Protein AF-A0A0V8JI45-F1 (afdb_monomer_lite)

Organism: NCBI:txid1414648

Foldseek 3Di:
DDPVLVVVLVVVVVVQCPPPQKDWDDADPVRQKTWIWGQDVNDTEIEIEGEDEDPDDVVVVVVVVVVVVVQVVSCVVVVHPDHDYHYHYDYDD

Sequence (93 aa):
MSAMQDYYYWSLVHAVQHNKECSIIHTNRDGTEVWFDCKVHGEKTTFRVARKSFSWENDLQKDQVLAFERAEGLRKQRFQRRIIFHNISLVLH

Secondary structure (DSSP, 8-state):
--HHHHHHHHHHHHHHHHSTTEEEEEE-TTSSEEEEEEEETTEEEEEEEEEEE--SHHHHHHHHHHHHHHHHHHHHHTT-S---EEEEEEEE-

pLDDT: mean 85.43, std 7.81, range [55.97, 94.62]

Structure (mmCIF, N/CA/C/O backbone):
data_AF-A0A0V8JI45-F1
#
_entry.id   AF-A0A0V8JI45-F1
#
loop_
_atom_site.group_PDB
_atom_site.id
_atom_site.type_symbol
_atom_site.label_atom_id
_atom_site.label_alt_id
_atom_site.label_comp_id
_atom_site.label_asym_id
_atom_site.label_entity_id
_atom_site.label_seq_id
_atom_site.pdbx_PDB_ins_code
_atom_site.Cartn_x
_atom_site.Cartn_y
_atom_site.Cartn_z
_atom_site.occupancy
_atom_site.B_iso_or_equiv
_atom_site.auth_seq_id
_atom_site.auth_comp_id
_atom_site.auth_asym_id
_atom_site.auth_atom_id
_atom_site.pdbx_PDB_model_num
ATOM 1 N N . MET A 1 1 ? 7.088 -4.820 -20.030 1.00 55.97 1 MET A N 1
ATOM 2 C CA . MET A 1 1 ? 6.708 -5.324 -18.690 1.00 55.97 1 MET A CA 1
ATOM 3 C C . MET A 1 1 ? 6.342 -6.790 -18.826 1.00 55.97 1 MET A C 1
ATOM 5 O O . MET A 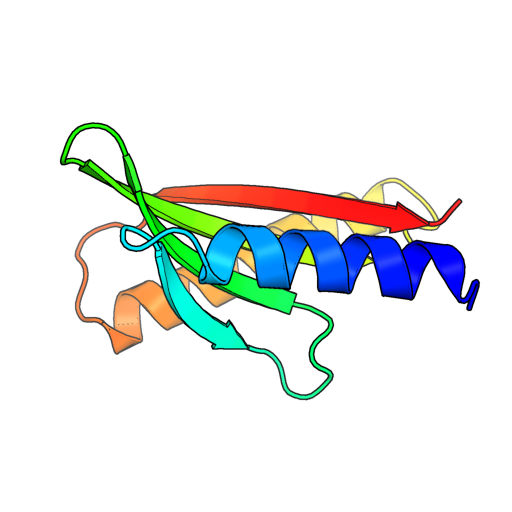1 1 ? 5.728 -7.137 -19.829 1.00 55.97 1 MET A O 1
ATOM 9 N N . SER A 1 2 ? 6.756 -7.647 -17.890 1.00 72.12 2 SER A N 1
ATOM 10 C CA . SER A 1 2 ? 6.383 -9.065 -17.922 1.00 72.12 2 SER A CA 1
ATOM 11 C C . SER A 1 2 ? 4.954 -9.224 -17.404 1.00 72.12 2 SER A C 1
ATOM 13 O O . SER A 1 2 ? 4.663 -8.845 -16.270 1.00 72.12 2 SER A O 1
ATOM 15 N N . ALA A 1 3 ? 4.065 -9.806 -18.214 1.00 77.19 3 ALA A N 1
ATOM 16 C CA . ALA A 1 3 ? 2.670 -10.069 -17.844 1.00 77.19 3 ALA A CA 1
ATOM 17 C C . ALA A 1 3 ? 2.534 -10.852 -16.521 1.00 77.19 3 ALA A C 1
ATOM 19 O O . ALA A 1 3 ? 1.549 -10.709 -15.802 1.00 77.19 3 ALA A O 1
ATOM 20 N N . MET A 1 4 ? 3.549 -11.644 -16.168 1.00 82.06 4 MET A N 1
ATOM 21 C CA . MET A 1 4 ? 3.566 -12.457 -14.957 1.00 82.06 4 MET A CA 1
ATOM 22 C C . MET A 1 4 ? 3.735 -11.628 -13.674 1.00 82.06 4 MET A C 1
ATOM 24 O O . MET A 1 4 ? 3.119 -11.933 -12.659 1.00 82.06 4 MET A O 1
ATOM 28 N N . GLN A 1 5 ? 4.526 -10.556 -13.695 1.00 75.88 5 GLN A N 1
ATOM 29 C CA . GLN A 1 5 ? 4.715 -9.703 -12.511 1.00 75.88 5 GLN A CA 1
ATOM 30 C C . GLN A 1 5 ? 3.497 -8.824 -12.254 1.00 75.88 5 GLN A C 1
ATOM 32 O O . GLN A 1 5 ? 3.107 -8.617 -11.106 1.00 75.88 5 GLN A O 1
ATOM 37 N N . ASP A 1 6 ? 2.866 -8.366 -13.329 1.00 82.94 6 ASP A N 1
ATOM 38 C CA . ASP A 1 6 ? 1.584 -7.675 -13.275 1.00 82.94 6 ASP A CA 1
ATOM 39 C C . ASP A 1 6 ? 0.522 -8.591 -12.672 1.00 82.94 6 ASP A C 1
ATOM 41 O O . ASP A 1 6 ? -0.194 -8.189 -11.756 1.00 82.94 6 ASP A O 1
ATOM 45 N N . TYR A 1 7 ? 0.496 -9.851 -13.106 1.00 86.44 7 TYR A N 1
ATOM 46 C CA . TYR A 1 7 ? -0.363 -10.868 -12.523 1.00 86.44 7 TYR A CA 1
ATOM 47 C C . TYR A 1 7 ? -0.087 -11.083 -11.028 1.00 86.44 7 TYR A C 1
ATOM 49 O O . TYR A 1 7 ? -1.034 -11.084 -10.245 1.00 86.44 7 TYR A O 1
ATOM 57 N N . TYR A 1 8 ? 1.173 -11.213 -10.596 1.00 86.62 8 TYR A N 1
ATOM 58 C CA . TYR A 1 8 ? 1.498 -11.382 -9.173 1.00 86.62 8 TYR A CA 1
ATOM 59 C C . TYR A 1 8 ? 1.112 -10.167 -8.330 1.00 86.62 8 TYR A C 1
ATOM 61 O O . TYR A 1 8 ? 0.548 -10.334 -7.249 1.00 86.62 8 TYR A O 1
ATOM 69 N N . TYR A 1 9 ? 1.370 -8.955 -8.828 1.00 89.25 9 TYR A N 1
ATOM 70 C CA . TYR A 1 9 ? 0.975 -7.723 -8.152 1.00 89.25 9 TYR A CA 1
ATOM 71 C C . TYR A 1 9 ? -0.539 -7.669 -7.947 1.00 89.25 9 TYR A C 1
ATOM 73 O O . TYR A 1 9 ? -1.007 -7.507 -6.819 1.00 89.25 9 TYR A O 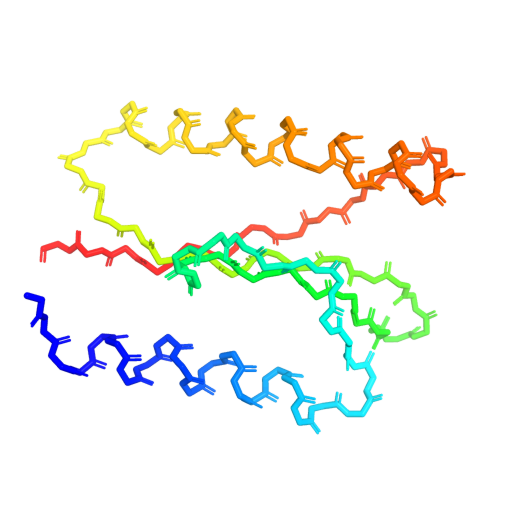1
ATOM 81 N N . TRP A 1 10 ? -1.309 -7.870 -9.019 1.00 89.38 10 TRP A N 1
ATOM 82 C CA . TRP A 1 10 ? -2.765 -7.837 -8.936 1.00 89.38 10 TRP A CA 1
ATOM 83 C C . TRP A 1 10 ? -3.329 -8.996 -8.124 1.00 89.38 10 TRP A C 1
ATOM 85 O O . TRP A 1 10 ? -4.281 -8.793 -7.379 1.00 89.38 10 TRP A O 1
ATOM 95 N N . SER A 1 11 ? -2.714 -10.177 -8.182 1.00 89.75 11 SER A N 1
ATOM 96 C CA . SER A 1 11 ? -3.100 -11.320 -7.349 1.00 89.75 11 SER A CA 1
ATOM 97 C C . SER A 1 11 ? -2.893 -11.028 -5.864 1.00 89.75 11 SER A C 1
ATOM 99 O O . SER A 1 11 ? -3.766 -11.342 -5.059 1.00 89.75 11 SER A O 1
ATOM 101 N N . LEU A 1 12 ? -1.781 -10.381 -5.491 1.00 88.56 12 LEU A N 1
ATOM 102 C CA . LEU A 1 12 ? -1.523 -9.964 -4.112 1.00 88.56 12 LEU A CA 1
ATOM 103 C C . LEU A 1 12 ? -2.533 -8.906 -3.656 1.00 88.56 12 LEU A C 1
ATOM 105 O O . LEU A 1 12 ? -3.151 -9.067 -2.608 1.00 88.56 12 LEU A O 1
ATOM 109 N N . VAL A 1 13 ? -2.741 -7.855 -4.454 1.00 90.25 13 VAL A N 1
ATOM 110 C CA . VAL A 1 13 ? -3.732 -6.801 -4.171 1.00 90.25 13 VAL A CA 1
ATOM 111 C C . VAL A 1 13 ? -5.127 -7.403 -3.992 1.00 90.25 13 VAL A C 1
ATOM 113 O O . VAL A 1 13 ? -5.807 -7.104 -3.012 1.00 90.25 13 VAL A O 1
ATOM 116 N N . HIS A 1 14 ? -5.527 -8.302 -4.892 1.00 90.06 14 HIS A N 1
ATOM 117 C CA . HIS A 1 14 ? -6.816 -8.982 -4.855 1.00 90.06 14 HIS A CA 1
ATOM 118 C C . HIS A 1 14 ? -6.960 -9.892 -3.630 1.00 90.06 14 HIS A C 1
ATOM 120 O O . HIS A 1 14 ? -8.010 -9.886 -2.986 1.00 90.06 14 HIS A O 1
ATOM 126 N N . ALA A 1 15 ? -5.917 -10.651 -3.283 1.00 88.81 15 ALA A N 1
ATOM 127 C CA . ALA A 1 15 ? -5.907 -11.516 -2.107 1.00 88.81 15 ALA A CA 1
ATOM 128 C C . ALA A 1 15 ? -6.019 -10.710 -0.804 1.00 88.81 15 ALA A C 1
ATOM 130 O O . ALA A 1 15 ? -6.801 -11.071 0.073 1.00 88.81 15 ALA A O 1
ATOM 131 N N . VAL A 1 16 ? -5.296 -9.589 -0.699 1.00 86.94 16 VAL A N 1
ATOM 132 C CA . VAL A 1 16 ? -5.379 -8.687 0.460 1.00 86.94 16 VAL A CA 1
ATOM 133 C C . VAL A 1 16 ? -6.762 -8.044 0.542 1.00 86.94 16 VAL A C 1
ATOM 135 O O . VAL A 1 16 ? -7.349 -8.014 1.616 1.00 86.94 16 VAL A O 1
ATOM 138 N N . GLN A 1 17 ? -7.331 -7.592 -0.578 1.00 86.25 17 GLN A N 1
ATOM 139 C CA . GLN A 1 17 ? -8.672 -7.002 -0.607 1.00 86.25 17 GLN A CA 1
ATOM 140 C C . GLN A 1 17 ? -9.782 -7.996 -0.225 1.00 86.25 17 GLN A C 1
ATOM 142 O O . GLN A 1 17 ? -10.776 -7.598 0.376 1.00 86.25 17 GLN A O 1
ATOM 147 N N . HIS A 1 18 ? -9.637 -9.279 -0.569 1.00 85.19 18 HIS A N 1
ATOM 148 C CA . HIS A 1 18 ? -10.617 -10.314 -0.215 1.00 85.19 18 HIS A CA 1
ATOM 149 C C . HIS A 1 18 ? -10.562 -10.731 1.255 1.00 85.19 18 HIS A C 1
ATOM 151 O O . HIS A 1 18 ? -11.481 -11.395 1.745 1.00 85.19 18 HIS A O 1
ATOM 157 N N . ASN A 1 19 ? -9.522 -10.327 1.984 1.00 84.38 19 ASN A N 1
ATOM 158 C CA . ASN A 1 19 ? -9.526 -10.452 3.425 1.00 84.38 19 ASN A CA 1
ATOM 159 C C . ASN A 1 19 ? -10.524 -9.437 4.009 1.00 84.38 19 ASN A C 1
ATOM 161 O O . ASN A 1 19 ? -10.331 -8.231 3.891 1.00 84.38 19 ASN A O 1
ATOM 165 N N . LYS A 1 20 ? -11.587 -9.930 4.663 1.00 76.94 20 LYS A N 1
ATOM 166 C CA . LYS A 1 20 ? -12.664 -9.107 5.254 1.00 76.94 20 LYS A CA 1
ATOM 167 C C . LYS A 1 20 ? -12.164 -8.085 6.276 1.00 76.94 20 LYS A C 1
ATOM 169 O O . LYS A 1 20 ? -12.881 -7.143 6.602 1.00 76.94 20 LYS A O 1
ATOM 174 N N . GLU A 1 21 ? -10.962 -8.285 6.800 1.00 87.81 21 GLU A N 1
ATOM 175 C CA . GLU A 1 21 ? -10.340 -7.389 7.764 1.00 87.81 21 GLU A CA 1
ATOM 176 C C . GLU A 1 21 ? -9.520 -6.277 7.107 1.00 87.81 21 GLU A C 1
ATOM 178 O O . GLU A 1 21 ? -9.065 -5.384 7.817 1.00 87.81 21 GLU A O 1
ATOM 183 N N . CYS A 1 22 ? -9.365 -6.297 5.780 1.00 90.25 22 CYS A N 1
ATOM 184 C CA . CYS A 1 22 ? -8.596 -5.338 5.004 1.00 90.25 22 CYS A CA 1
ATOM 185 C C . CYS A 1 22 ? -9.486 -4.443 4.132 1.00 90.25 22 CYS A C 1
ATOM 187 O O . CYS A 1 22 ? -10.464 -4.872 3.528 1.00 90.25 22 CYS A O 1
ATOM 189 N N . SER A 1 23 ? -9.112 -3.171 4.026 1.00 90.56 23 SER A N 1
ATOM 190 C CA . SER A 1 23 ? -9.785 -2.179 3.185 1.00 90.56 23 SER A CA 1
ATOM 191 C C . SER A 1 23 ? -8.768 -1.295 2.482 1.00 90.56 23 SER A C 1
ATOM 193 O O . SER A 1 23 ? -7.771 -0.896 3.082 1.00 90.56 23 SER A O 1
ATOM 195 N N . ILE A 1 24 ? -9.016 -0.978 1.212 1.00 91.81 24 ILE A N 1
ATOM 196 C CA . ILE A 1 24 ? -8.173 -0.058 0.447 1.00 91.81 24 ILE A CA 1
ATOM 197 C C . ILE A 1 24 ? -8.441 1.369 0.930 1.00 91.81 24 ILE A C 1
ATOM 199 O O . ILE A 1 24 ? -9.587 1.811 0.965 1.00 91.81 24 ILE A O 1
ATOM 203 N N . ILE A 1 25 ? -7.379 2.094 1.279 1.00 92.00 25 ILE A N 1
ATOM 204 C CA . ILE A 1 25 ? -7.460 3.485 1.750 1.00 92.00 25 ILE A CA 1
ATOM 205 C C . ILE A 1 25 ? -6.894 4.489 0.750 1.00 92.00 25 ILE A C 1
ATOM 207 O O . ILE A 1 25 ? -7.217 5.672 0.821 1.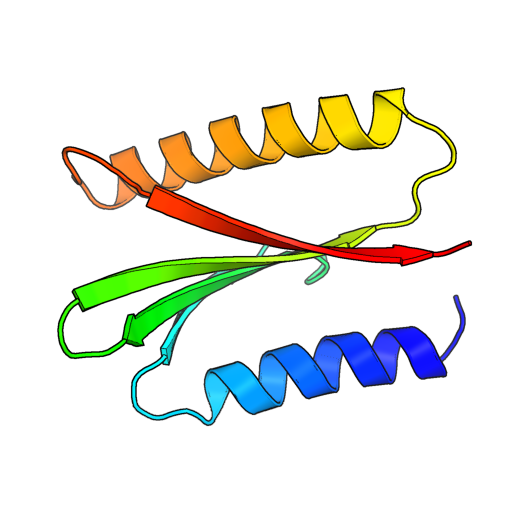00 92.00 25 ILE A O 1
ATOM 211 N N . HIS A 1 26 ? -6.036 4.035 -0.163 1.00 92.31 26 HIS A N 1
ATOM 212 C CA . HIS A 1 26 ? -5.457 4.881 -1.195 1.00 92.31 26 HIS A CA 1
ATOM 213 C C . HIS A 1 26 ? -4.945 4.046 -2.361 1.00 92.31 26 HIS A C 1
ATOM 215 O O . HIS A 1 26 ? -4.364 2.981 -2.163 1.00 92.31 26 HIS A O 1
ATOM 221 N N . THR A 1 27 ? -5.095 4.578 -3.567 1.00 91.56 27 THR A N 1
ATOM 222 C CA . THR A 1 27 ? -4.416 4.097 -4.766 1.00 91.56 27 THR A CA 1
ATOM 223 C C . THR A 1 27 ? -3.814 5.296 -5.481 1.00 91.56 27 THR A C 1
ATOM 225 O O . THR A 1 27 ? -4.439 6.359 -5.552 1.00 91.56 27 THR A O 1
ATOM 228 N N . ASN A 1 28 ? -2.613 5.152 -6.032 1.00 88.56 28 ASN A N 1
ATOM 229 C CA . ASN A 1 28 ? -2.095 6.180 -6.929 1.00 88.56 28 ASN A CA 1
ATOM 230 C C . ASN A 1 28 ? -2.805 6.120 -8.296 1.00 88.56 28 ASN A C 1
ATOM 232 O O . ASN A 1 28 ? -3.498 5.154 -8.612 1.00 88.56 28 ASN A O 1
ATOM 236 N N . ARG A 1 29 ? -2.632 7.166 -9.114 1.00 84.56 29 ARG A N 1
ATOM 237 C CA . ARG A 1 29 ? -3.315 7.295 -10.417 1.00 84.56 29 ARG A CA 1
ATOM 238 C C . ARG A 1 29 ? -3.050 6.120 -11.357 1.00 84.56 29 ARG A C 1
ATOM 240 O O . ARG A 1 29 ? -3.960 5.685 -12.048 1.00 84.56 29 ARG A O 1
ATOM 247 N N . ASP A 1 30 ? -1.831 5.595 -11.326 1.00 84.75 30 ASP A N 1
ATOM 248 C CA . ASP A 1 30 ? -1.393 4.545 -12.248 1.00 84.75 30 ASP A CA 1
ATOM 249 C C . ASP A 1 30 ? -1.634 3.131 -11.692 1.00 84.75 30 ASP A C 1
ATOM 251 O O . ASP A 1 30 ? -1.221 2.148 -12.304 1.00 84.75 30 ASP A O 1
ATOM 255 N N . GLY A 1 31 ? -2.236 3.013 -10.501 1.00 82.81 31 GLY A N 1
ATOM 256 C CA . GLY A 1 31 ? -2.495 1.733 -9.837 1.00 82.81 31 GLY A CA 1
ATOM 257 C C . GLY A 1 31 ? -1.237 0.920 -9.514 1.00 82.81 31 GLY A C 1
ATOM 258 O O . GLY A 1 31 ? -1.327 -0.276 -9.276 1.00 82.81 31 GLY A O 1
ATOM 259 N N . THR A 1 32 ? -0.055 1.540 -9.530 1.00 87.12 32 THR A N 1
ATOM 260 C CA . THR A 1 32 ? 1.226 0.901 -9.180 1.00 87.12 32 THR A CA 1
ATOM 261 C C . THR A 1 32 ? 1.487 0.889 -7.679 1.00 87.12 32 THR A C 1
ATOM 263 O O . THR A 1 32 ? 2.455 0.286 -7.219 1.00 87.12 32 THR A O 1
ATOM 266 N N . GLU A 1 33 ? 0.638 1.561 -6.909 1.00 90.88 33 GLU A N 1
ATOM 267 C CA . GLU A 1 33 ? 0.713 1.633 -5.466 1.00 90.88 33 GLU A CA 1
ATOM 268 C C . GLU A 1 33 ? -0.686 1.596 -4.860 1.00 90.88 33 GLU A C 1
ATOM 270 O O . GLU A 1 33 ? -1.539 2.426 -5.185 1.00 90.88 33 GLU A O 1
ATOM 275 N N . VAL A 1 34 ? -0.887 0.658 -3.939 1.00 93.19 34 VAL A N 1
ATOM 276 C CA . VAL A 1 34 ? -2.129 0.498 -3.185 1.00 93.19 34 VAL A CA 1
ATOM 277 C C . VAL A 1 34 ? -1.800 0.482 -1.700 1.00 93.19 34 VAL A C 1
ATOM 279 O O . VAL A 1 34 ? -0.852 -0.172 -1.265 1.00 93.19 34 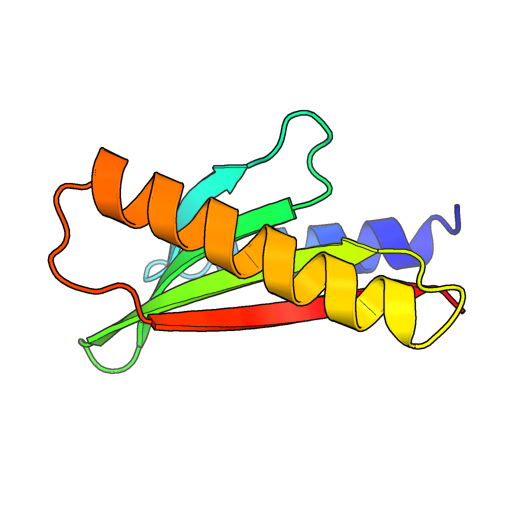VAL A O 1
ATOM 282 N N . TRP A 1 35 ? -2.593 1.208 -0.924 1.00 94.62 35 TRP A N 1
ATOM 283 C CA . TRP A 1 35 ? -2.533 1.213 0.527 1.00 94.62 35 TRP A CA 1
ATOM 284 C C . TRP A 1 35 ? -3.767 0.544 1.097 1.00 94.62 35 TRP A C 1
ATOM 286 O O . TRP A 1 35 ? -4.891 0.826 0.673 1.00 94.62 35 TRP A O 1
ATOM 296 N N . PHE A 1 36 ? -3.547 -0.271 2.115 1.00 93.81 36 PHE A N 1
ATOM 297 C CA . PHE A 1 36 ? -4.580 -0.989 2.833 1.00 93.81 36 PHE A CA 1
ATOM 298 C C . PHE A 1 36 ? -4.512 -0.650 4.311 1.00 93.81 36 PHE A C 1
ATOM 300 O O . PHE A 1 36 ? -3.426 -0.499 4.862 1.00 93.81 36 PHE A O 1
ATOM 307 N N . ASP A 1 37 ? -5.663 -0.613 4.962 1.00 92.00 37 ASP A N 1
ATOM 308 C CA . ASP A 1 37 ? -5.744 -0.855 6.392 1.00 92.00 37 ASP A CA 1
ATOM 309 C C . ASP A 1 37 ? -6.315 -2.236 6.619 1.00 92.00 37 ASP A C 1
ATOM 311 O O . ASP A 1 37 ? -7.431 -2.514 6.181 1.00 92.00 37 ASP A O 1
ATOM 315 N N . CYS A 1 38 ? -5.572 -3.052 7.351 1.00 89.56 38 CYS A N 1
ATOM 316 C CA . CYS A 1 38 ? -6.031 -4.333 7.840 1.00 89.56 38 CYS A CA 1
ATOM 317 C C . CYS A 1 38 ? -6.202 -4.284 9.355 1.00 89.56 38 CYS A C 1
ATOM 319 O O . CYS A 1 38 ? -5.448 -3.602 10.050 1.00 89.56 38 CYS A O 1
ATOM 321 N N . LYS A 1 39 ? -7.176 -5.020 9.883 1.00 87.94 39 LYS A N 1
ATOM 322 C CA . LYS A 1 39 ? -7.173 -5.406 11.292 1.00 87.94 39 LYS A CA 1
ATOM 323 C C . LYS A 1 39 ? -6.379 -6.698 11.413 1.00 87.94 39 LYS A C 1
ATOM 325 O O . LYS A 1 39 ? -6.756 -7.696 10.822 1.00 87.94 39 LYS A O 1
ATOM 330 N N . VAL A 1 40 ? -5.273 -6.671 12.142 1.00 81.88 40 VAL A N 1
ATOM 331 C CA . VAL A 1 40 ? -4.452 -7.849 12.432 1.00 81.88 40 VAL A CA 1
ATOM 332 C C . VAL A 1 40 ? -4.441 -8.002 13.946 1.00 81.88 40 VAL A C 1
ATOM 334 O O . VAL A 1 40 ? -4.015 -7.096 14.654 1.00 81.88 40 VAL A O 1
ATOM 337 N N . HIS A 1 41 ? -4.993 -9.104 14.460 1.00 81.19 41 HIS A N 1
ATOM 338 C CA . HIS A 1 41 ? -5.171 -9.326 15.906 1.00 81.19 41 HIS A CA 1
ATOM 339 C C . HIS A 1 41 ? -5.915 -8.187 16.636 1.00 81.19 41 HIS A C 1
ATOM 341 O O . HIS A 1 41 ? -5.641 -7.887 17.793 1.00 81.19 41 HIS A O 1
ATOM 347 N N . GLY A 1 42 ? -6.870 -7.540 15.959 1.00 76.50 42 GLY A N 1
ATOM 348 C CA . GLY A 1 42 ? -7.640 -6.416 16.509 1.00 76.50 42 GLY A CA 1
ATOM 349 C C . GLY A 1 42 ? -6.933 -5.058 16.435 1.00 76.50 42 GLY A C 1
ATOM 350 O O . GLY A 1 42 ? -7.584 -4.031 16.633 1.00 76.50 42 GLY A O 1
ATOM 351 N N . GLU A 1 43 ? -5.651 -5.023 16.072 1.00 80.56 43 GLU A N 1
ATOM 352 C CA . GLU A 1 43 ? -4.910 -3.789 15.836 1.00 80.56 43 GLU A CA 1
ATOM 353 C C . GLU A 1 43 ? -5.012 -3.354 14.378 1.00 80.56 43 GLU A C 1
ATOM 355 O O . GLU A 1 43 ? -5.016 -4.163 13.452 1.00 80.56 43 GLU A O 1
ATOM 360 N N . LYS A 1 44 ? -5.115 -2.043 14.162 1.00 84.31 44 LYS A N 1
ATOM 361 C CA . LYS A 1 44 ? -5.160 -1.471 12.821 1.00 84.31 44 LYS A CA 1
ATOM 362 C C . LYS A 1 44 ? -3.741 -1.322 12.281 1.00 84.31 44 LYS A C 1
ATOM 364 O O . LYS A 1 44 ? -2.976 -0.495 12.776 1.00 84.31 44 LYS A O 1
ATOM 369 N N . THR A 1 45 ? -3.444 -2.046 11.215 1.00 88.00 45 THR A N 1
ATOM 370 C CA . THR A 1 45 ? -2.144 -2.057 10.553 1.00 88.00 45 THR A CA 1
ATOM 371 C C . THR A 1 45 ? -2.281 -1.549 9.127 1.00 88.00 45 THR A C 1
ATOM 373 O O . THR A 1 45 ? -3.094 -2.054 8.352 1.00 88.00 45 THR A O 1
ATOM 376 N N . THR A 1 46 ? -1.472 -0.556 8.765 1.00 91.75 46 THR A N 1
ATOM 377 C CA . THR A 1 46 ? -1.445 -0.033 7.401 1.00 91.75 46 THR A CA 1
ATOM 378 C C . THR A 1 46 ? -0.386 -0.769 6.575 1.00 91.75 46 THR A C 1
ATOM 380 O O . THR A 1 46 ? 0.752 -0.942 7.010 1.00 91.75 46 THR A O 1
ATOM 383 N N . PHE A 1 47 ? -0.734 -1.180 5.362 1.00 91.75 47 PHE A N 1
ATOM 384 C CA . PHE A 1 47 ? 0.179 -1.806 4.408 1.00 91.75 47 PHE A CA 1
ATOM 385 C C . PHE A 1 47 ? 0.242 -0.975 3.135 1.00 91.75 47 PHE A C 1
ATOM 387 O O . PHE A 1 47 ? -0.790 -0.542 2.630 1.00 91.75 47 PHE A O 1
ATOM 394 N N . ARG A 1 48 ? 1.442 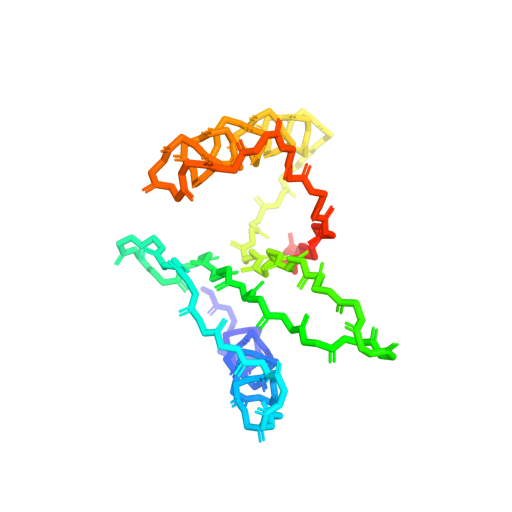-0.790 2.591 1.00 93.12 48 ARG A N 1
ATOM 395 C CA . ARG A 1 48 ? 1.664 -0.265 1.242 1.00 93.12 48 ARG A CA 1
ATOM 396 C C . ARG A 1 48 ? 2.162 -1.406 0.369 1.00 93.12 48 ARG A C 1
ATOM 398 O O . ARG A 1 48 ? 3.150 -2.044 0.717 1.00 93.12 48 ARG A O 1
ATOM 405 N N . VAL A 1 49 ? 1.510 -1.627 -0.765 1.00 91.38 49 VAL A N 1
ATOM 406 C CA . VAL A 1 49 ? 1.953 -2.561 -1.803 1.00 91.38 49 VAL A CA 1
ATOM 407 C C . VAL A 1 49 ? 2.296 -1.751 -3.044 1.00 91.38 49 VAL A C 1
ATOM 409 O O . VAL A 1 49 ? 1.412 -1.190 -3.698 1.00 91.38 49 VAL A O 1
ATOM 412 N N . ALA A 1 50 ? 3.586 -1.668 -3.356 1.00 89.38 50 ALA A N 1
ATOM 413 C CA . ALA A 1 50 ? 4.103 -0.907 -4.485 1.00 89.38 50 ALA A CA 1
ATOM 414 C C . ALA A 1 50 ? 4.803 -1.828 -5.491 1.00 89.38 50 ALA A C 1
ATOM 416 O O . ALA A 1 50 ? 5.618 -2.673 -5.122 1.00 89.38 50 ALA A O 1
ATOM 417 N N . ARG A 1 51 ? 4.515 -1.641 -6.780 1.00 86.44 51 ARG A N 1
ATOM 418 C CA . ARG A 1 51 ? 5.251 -2.267 -7.885 1.00 86.44 51 ARG A CA 1
ATOM 419 C C . ARG A 1 51 ? 6.274 -1.276 -8.424 1.00 86.44 51 ARG A C 1
ATOM 421 O O . ARG A 1 51 ? 5.896 -0.189 -8.867 1.00 86.44 51 ARG A O 1
ATOM 428 N N . LYS A 1 52 ? 7.557 -1.643 -8.399 1.00 80.94 52 LYS A N 1
ATOM 429 C CA . LYS A 1 52 ? 8.665 -0.762 -8.798 1.00 80.94 52 LYS A CA 1
ATOM 430 C C . LYS A 1 52 ? 9.743 -1.537 -9.556 1.00 80.94 52 LYS A C 1
ATOM 432 O O . LYS A 1 52 ? 10.057 -2.670 -9.219 1.00 80.94 52 LYS A O 1
ATOM 437 N N . SER A 1 53 ? 10.351 -0.903 -10.550 1.00 71.81 53 SER A N 1
ATOM 438 C CA . SER A 1 53 ? 11.657 -1.308 -11.074 1.00 71.81 53 SER A CA 1
ATOM 439 C C . SER A 1 53 ? 12.724 -0.509 -10.340 1.00 71.81 53 SER A C 1
ATOM 441 O O . SER A 1 53 ? 12.726 0.719 -10.442 1.00 71.81 53 SER A O 1
ATOM 443 N N . PHE A 1 54 ? 13.590 -1.178 -9.582 1.00 70.25 54 PHE A N 1
ATOM 444 C CA . PHE A 1 54 ? 14.730 -0.522 -8.948 1.00 70.25 54 PHE A CA 1
ATOM 445 C C . PHE A 1 54 ? 15.968 -0.835 -9.769 1.00 70.25 54 PHE A C 1
ATOM 447 O O . PHE A 1 54 ? 16.359 -1.991 -9.886 1.00 70.25 54 PHE A O 1
ATOM 454 N N . SER A 1 55 ? 16.580 0.197 -10.340 1.00 65.81 55 SER A N 1
ATOM 455 C CA . SER A 1 55 ? 17.837 0.032 -11.068 1.00 65.81 55 SER A CA 1
ATOM 456 C C . SER A 1 55 ? 19.043 -0.051 -10.119 1.00 65.81 55 SER A C 1
ATOM 458 O O . SER A 1 55 ? 20.089 -0.549 -10.520 1.00 65.81 55 SER A O 1
ATOM 460 N N . TRP A 1 56 ? 18.923 0.447 -8.878 1.00 65.31 56 TRP A N 1
ATOM 461 C CA . TRP A 1 56 ? 20.032 0.611 -7.928 1.00 65.31 56 TRP A CA 1
ATOM 462 C C . TRP A 1 56 ? 19.550 1.111 -6.547 1.00 65.31 56 TRP A C 1
ATOM 464 O O . TRP A 1 56 ? 18.378 1.442 -6.356 1.00 65.31 56 TRP A O 1
ATOM 474 N N . GLU A 1 57 ? 20.470 1.207 -5.582 1.00 69.75 57 GLU A N 1
ATOM 475 C CA . GLU A 1 57 ? 20.201 1.517 -4.169 1.00 69.75 57 GLU A CA 1
ATOM 476 C C . GLU A 1 57 ? 19.527 2.879 -3.915 1.00 69.75 57 GLU A C 1
ATOM 478 O O . GLU A 1 57 ? 18.629 2.963 -3.072 1.00 69.75 57 GLU A O 1
ATOM 483 N N . ASN A 1 58 ? 19.851 3.949 -4.655 1.00 76.81 58 ASN A N 1
ATOM 484 C CA . ASN A 1 58 ? 19.185 5.227 -4.368 1.00 76.81 58 ASN A CA 1
ATOM 485 C C . ASN A 1 58 ? 17.737 5.262 -4.860 1.00 76.81 58 ASN A C 1
ATOM 487 O O . ASN A 1 58 ? 16.973 6.086 -4.359 1.00 76.81 58 ASN A O 1
ATOM 491 N N . ASP A 1 59 ? 17.326 4.411 -5.805 1.00 80.75 59 ASP A N 1
ATOM 492 C CA . ASP A 1 59 ? 15.905 4.338 -6.161 1.00 80.75 59 ASP A CA 1
ATOM 493 C C . ASP A 1 59 ? 15.090 3.771 -4.986 1.00 80.75 59 ASP A C 1
ATOM 495 O O . ASP A 1 59 ? 13.964 4.213 -4.749 1.00 80.75 59 ASP A O 1
ATOM 499 N N . LEU A 1 60 ? 15.683 2.870 -4.190 1.00 81.12 60 LEU A N 1
ATOM 500 C CA . LEU A 1 60 ? 15.076 2.354 -2.963 1.00 81.12 60 LEU A CA 1
ATOM 501 C C . LEU A 1 60 ? 14.984 3.437 -1.880 1.00 81.12 60 LEU A C 1
ATOM 503 O O . LEU A 1 60 ? 13.923 3.612 -1.282 1.00 81.12 60 LEU A O 1
ATOM 507 N N . GLN A 1 61 ? 16.060 4.198 -1.650 1.00 84.50 61 GLN A N 1
ATOM 508 C CA . GLN A 1 61 ? 16.046 5.301 -0.678 1.00 84.50 61 GLN A CA 1
ATOM 509 C C . GLN A 1 61 ? 15.031 6.384 -1.064 1.00 84.50 61 GLN A C 1
ATOM 511 O O . GLN A 1 61 ? 14.259 6.846 -0.223 1.00 84.50 61 GLN A O 1
ATOM 516 N N . LYS A 1 62 ? 14.970 6.753 -2.349 1.00 86.88 62 LYS A N 1
ATOM 517 C CA . LYS A 1 62 ? 13.958 7.688 -2.860 1.00 86.88 62 LYS A CA 1
ATOM 518 C C . LYS A 1 62 ? 12.546 7.149 -2.658 1.00 86.88 62 LYS A C 1
ATOM 520 O O . LYS A 1 62 ? 11.669 7.906 -2.251 1.00 86.88 62 LYS A O 1
ATOM 525 N N . ASP A 1 63 ? 12.312 5.860 -2.906 1.00 86.62 63 ASP A N 1
ATOM 526 C CA . ASP A 1 63 ? 10.995 5.266 -2.671 1.00 86.62 63 ASP A CA 1
ATOM 527 C C . ASP A 1 63 ? 10.608 5.282 -1.192 1.00 86.62 63 ASP A C 1
ATOM 529 O O . ASP A 1 63 ? 9.457 5.578 -0.886 1.00 86.62 63 ASP A O 1
ATOM 533 N N . GLN A 1 64 ? 11.551 5.049 -0.275 1.00 87.75 64 GLN A N 1
ATOM 534 C CA . GLN A 1 64 ? 11.288 5.178 1.159 1.00 87.75 64 GLN A CA 1
ATOM 535 C C . GLN A 1 64 ? 10.857 6.600 1.526 1.00 87.75 64 GLN A C 1
ATOM 537 O O . GLN A 1 64 ? 9.844 6.764 2.205 1.00 87.75 64 GLN A O 1
ATOM 542 N N . VAL A 1 65 ? 11.566 7.626 1.042 1.00 91.00 65 VAL A N 1
ATOM 543 C CA . VAL A 1 65 ? 11.196 9.034 1.282 1.00 91.00 65 VAL A CA 1
ATOM 544 C C . VAL A 1 65 ? 9.789 9.323 0.757 1.00 91.00 65 VAL A C 1
ATOM 546 O O . VAL A 1 65 ? 8.948 9.829 1.498 1.00 91.00 65 VAL A O 1
ATOM 549 N N . LEU A 1 66 ? 9.486 8.908 -0.476 1.00 90.69 66 LEU A N 1
ATOM 550 C CA . LEU A 1 66 ? 8.153 9.075 -1.065 1.00 90.69 66 LEU A CA 1
ATOM 551 C C . LEU A 1 66 ? 7.070 8.318 -0.281 1.00 90.69 66 LEU A C 1
ATOM 553 O O . LEU A 1 66 ? 5.954 8.817 -0.125 1.00 90.69 66 LEU A O 1
ATOM 557 N N . ALA A 1 67 ? 7.384 7.127 0.235 1.00 91.25 67 ALA A N 1
ATOM 558 C CA . ALA A 1 67 ? 6.477 6.352 1.074 1.00 91.25 67 ALA A CA 1
ATOM 559 C C . ALA A 1 67 ? 6.136 7.102 2.365 1.00 91.25 67 ALA A C 1
ATOM 561 O O . ALA A 1 67 ? 4.968 7.150 2.751 1.00 91.25 67 ALA A O 1
ATOM 562 N N . PHE A 1 68 ? 7.134 7.717 3.009 1.00 92.62 68 PHE A N 1
ATOM 563 C CA . PHE A 1 68 ? 6.931 8.524 4.211 1.00 92.62 68 PHE A CA 1
ATOM 564 C C . PHE A 1 68 ? 6.101 9.776 3.931 1.00 92.62 68 PHE A C 1
ATOM 566 O O . PHE A 1 68 ? 5.163 10.057 4.674 1.00 92.62 68 PHE A O 1
ATOM 573 N N . GLU A 1 69 ? 6.384 10.498 2.846 1.00 92.88 69 GLU A N 1
ATOM 574 C CA . GLU A 1 69 ? 5.598 11.672 2.450 1.00 92.88 69 GLU A CA 1
ATOM 575 C C . GLU A 1 69 ? 4.129 11.312 2.196 1.00 92.88 69 GLU A C 1
ATOM 577 O O . GLU A 1 69 ? 3.215 12.004 2.655 1.00 92.88 69 GLU A O 1
ATOM 582 N N . ARG A 1 70 ? 3.887 10.182 1.521 1.00 91.44 70 ARG A N 1
ATOM 583 C CA . ARG A 1 70 ? 2.537 9.654 1.291 1.00 91.44 70 ARG A CA 1
ATOM 584 C C . ARG A 1 70 ? 1.859 9.236 2.589 1.00 91.44 70 ARG A C 1
ATOM 586 O O . ARG A 1 70 ? 0.705 9.605 2.800 1.00 91.44 70 ARG A O 1
ATOM 593 N N . ALA A 1 71 ? 2.566 8.536 3.474 1.00 92.06 71 ALA A N 1
ATOM 594 C CA . ALA A 1 71 ? 2.047 8.163 4.785 1.00 92.06 71 ALA A CA 1
ATOM 595 C C . ALA A 1 71 ? 1.659 9.401 5.608 1.00 92.06 71 ALA A C 1
ATOM 597 O O . ALA A 1 71 ? 0.586 9.420 6.208 1.00 92.06 71 ALA A O 1
ATOM 598 N N . GLU A 1 72 ? 2.468 10.462 5.586 1.00 93.06 72 GLU A N 1
ATOM 599 C CA . GLU A 1 72 ? 2.146 11.733 6.242 1.00 93.06 72 GLU A CA 1
ATOM 600 C C . GLU A 1 72 ? 0.924 12.418 5.617 1.00 93.06 72 GLU A C 1
ATOM 602 O O . GLU A 1 72 ? 0.074 12.947 6.339 1.00 93.06 72 GLU A O 1
ATOM 607 N N . GLY A 1 73 ? 0.790 12.371 4.289 1.00 92.44 73 GLY A N 1
ATOM 608 C CA . GLY A 1 73 ? -0.411 12.824 3.586 1.00 92.44 73 GLY A CA 1
ATOM 609 C C . GLY A 1 73 ? -1.665 12.086 4.060 1.00 92.44 73 GLY A C 1
ATOM 610 O O . GLY A 1 73 ? -2.645 12.723 4.454 1.00 92.44 73 GLY A O 1
ATOM 611 N N . LEU A 1 74 ? -1.610 10.753 4.113 1.00 91.06 74 LEU A N 1
ATOM 612 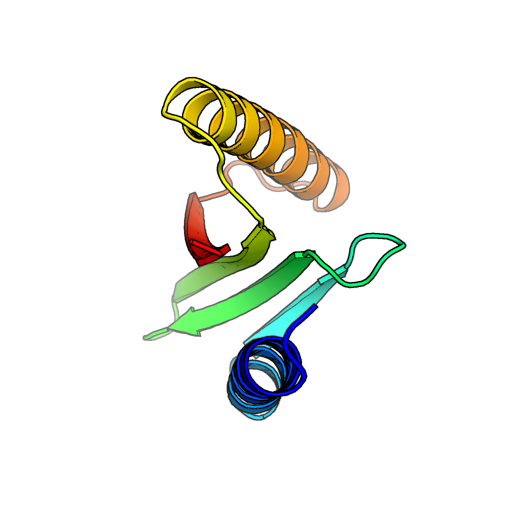C CA . LEU A 1 74 ? -2.706 9.913 4.604 1.00 91.06 74 LEU A CA 1
ATOM 613 C C . LEU A 1 74 ? -3.004 10.172 6.082 1.00 91.06 74 LEU A C 1
ATOM 615 O O . LEU A 1 74 ? -4.166 10.298 6.466 1.00 91.06 74 LEU A O 1
ATOM 619 N N . ARG A 1 75 ? -1.970 10.315 6.916 1.00 93.25 75 ARG A N 1
ATOM 620 C CA . ARG A 1 75 ? -2.112 10.633 8.339 1.00 93.25 75 ARG A CA 1
ATOM 621 C C . ARG A 1 75 ? -2.883 11.939 8.533 1.00 93.25 75 ARG A C 1
ATOM 623 O O . ARG A 1 75 ? -3.805 11.980 9.348 1.00 93.25 75 ARG A O 1
ATOM 630 N N . LYS A 1 76 ? -2.531 12.985 7.774 1.00 92.06 76 LYS A N 1
ATOM 631 C CA . LYS A 1 76 ? -3.201 14.295 7.810 1.00 92.06 76 LYS A CA 1
ATOM 632 C C . LYS A 1 76 ? -4.640 14.218 7.306 1.00 92.06 76 LYS A C 1
ATOM 634 O O . LYS A 1 76 ? -5.534 14.680 8.005 1.00 92.06 76 LYS A O 1
ATOM 639 N N . GLN A 1 77 ? -4.876 13.593 6.150 1.00 90.19 77 GLN A N 1
ATOM 640 C CA . GLN A 1 77 ? -6.219 13.436 5.567 1.00 90.19 77 GLN A CA 1
ATOM 641 C C . GLN A 1 77 ? -7.190 12.699 6.495 1.00 90.19 77 GLN A C 1
ATOM 643 O O . GLN A 1 77 ? -8.394 12.933 6.459 1.00 90.19 77 GLN A O 1
ATOM 648 N N . ARG A 1 78 ? -6.663 11.806 7.331 1.00 86.88 78 ARG A N 1
ATOM 649 C CA . ARG A 1 78 ? -7.445 10.959 8.235 1.00 86.88 78 ARG A CA 1
ATOM 650 C C . ARG A 1 78 ? -7.421 11.438 9.683 1.00 86.88 78 ARG A C 1
ATOM 652 O O . ARG A 1 78 ? -7.896 10.716 10.556 1.00 86.88 78 ARG A O 1
ATOM 659 N N . PHE A 1 79 ? -6.841 12.612 9.938 1.00 89.25 79 PHE A N 1
ATOM 660 C CA . PHE A 1 79 ? -6.718 13.216 11.267 1.00 89.25 79 PHE A CA 1
ATOM 661 C C . PHE A 1 79 ? -6.096 12.277 12.318 1.00 89.25 79 PHE A C 1
ATOM 663 O O . PHE A 1 79 ? -6.436 12.319 13.499 1.00 89.25 79 PHE A O 1
ATOM 670 N N . GLN A 1 80 ? -5.170 11.410 11.901 1.00 87.12 80 GLN A N 1
ATOM 671 C CA . GLN A 1 80 ? -4.514 10.468 12.802 1.00 87.12 80 GLN A CA 1
ATOM 672 C C . GLN A 1 80 ? -3.304 11.119 13.485 1.00 87.12 80 GLN A C 1
ATOM 674 O O . GLN A 1 80 ? -2.517 11.848 12.875 1.00 87.12 80 GLN A O 1
ATOM 679 N N . ARG A 1 81 ? -3.104 10.817 14.772 1.00 88.31 81 ARG A N 1
ATOM 680 C CA . ARG A 1 81 ? -1.934 11.307 15.520 1.00 88.31 81 ARG A CA 1
ATOM 681 C C . ARG A 1 81 ? -0.632 10.647 15.059 1.00 88.31 81 ARG A C 1
ATOM 683 O O . ARG A 1 81 ? 0.411 11.289 15.058 1.00 88.31 81 ARG A O 1
ATOM 690 N N . ARG A 1 82 ? -0.698 9.376 14.663 1.00 87.00 82 ARG A N 1
ATOM 691 C CA . ARG A 1 82 ? 0.434 8.574 14.189 1.00 87.00 82 ARG A CA 1
ATOM 692 C C . ARG A 1 82 ? -0.053 7.595 13.127 1.00 87.00 82 ARG A C 1
ATOM 694 O O . ARG A 1 82 ? -1.179 7.110 13.219 1.00 87.00 82 ARG A O 1
ATOM 701 N N . ILE A 1 83 ? 0.809 7.298 12.162 1.00 86.88 83 ILE A N 1
ATOM 702 C CA . ILE A 1 83 ? 0.648 6.189 11.226 1.00 86.88 83 ILE A CA 1
ATOM 703 C C . ILE A 1 83 ? 1.887 5.296 11.333 1.00 86.88 83 ILE A C 1
ATOM 705 O O . ILE A 1 83 ? 3.009 5.792 11.435 1.00 86.88 83 ILE A O 1
ATOM 709 N N . ILE A 1 84 ? 1.676 3.986 11.386 1.00 86.81 84 ILE A N 1
ATOM 710 C CA . ILE A 1 84 ? 2.726 2.973 11.270 1.00 86.81 84 ILE A CA 1
ATOM 711 C C . ILE A 1 84 ? 2.311 2.119 10.085 1.00 86.81 84 ILE A C 1
ATOM 713 O O . ILE A 1 84 ? 1.150 1.713 10.008 1.00 86.81 84 ILE A O 1
ATOM 717 N N . PHE A 1 85 ? 3.231 1.889 9.156 1.00 89.94 85 PHE A N 1
ATOM 718 C CA . PHE A 1 85 ? 2.932 1.117 7.965 1.00 89.94 85 PHE A CA 1
ATOM 719 C C . PHE A 1 85 ? 4.051 0.142 7.629 1.00 89.94 85 PHE A C 1
ATOM 721 O O . PHE A 1 85 ? 5.223 0.401 7.904 1.00 89.94 85 PHE A O 1
ATOM 728 N N . HIS A 1 86 ? 3.675 -0.964 6.996 1.00 90.31 86 HIS A N 1
ATOM 729 C CA . HIS A 1 86 ? 4.612 -1.899 6.388 1.00 90.31 86 HIS A CA 1
ATOM 730 C C . HIS A 1 86 ? 4.705 -1.615 4.890 1.00 90.31 86 HIS A C 1
ATOM 732 O O . HIS A 1 86 ? 3.686 -1.533 4.203 1.00 90.31 86 HIS A O 1
ATOM 738 N N . ASN A 1 87 ? 5.929 -1.457 4.389 1.00 89.06 87 ASN A N 1
ATOM 739 C CA . ASN A 1 87 ? 6.197 -1.221 2.975 1.00 89.06 87 ASN A CA 1
ATOM 740 C C . ASN A 1 87 ? 6.564 -2.541 2.289 1.00 89.06 87 ASN A C 1
ATOM 742 O O . ASN A 1 87 ? 7.591 -3.134 2.612 1.00 89.06 87 ASN A O 1
ATOM 746 N N . ILE A 1 88 ? 5.731 -2.990 1.353 1.00 87.44 88 ILE A N 1
ATOM 747 C CA . ILE A 1 88 ? 5.954 -4.189 0.546 1.00 87.44 88 ILE A CA 1
ATOM 748 C C . ILE A 1 88 ? 6.214 -3.740 -0.891 1.00 87.44 88 ILE A C 1
ATOM 750 O O . ILE A 1 88 ? 5.312 -3.253 -1.577 1.00 87.44 88 ILE A O 1
ATOM 754 N N . SER A 1 89 ? 7.453 -3.922 -1.345 1.00 82.69 89 SER A N 1
ATOM 755 C CA . SER A 1 89 ? 7.874 -3.578 -2.702 1.00 82.69 89 SER A CA 1
ATOM 756 C C . SER A 1 89 ? 8.066 -4.841 -3.534 1.00 82.69 89 SER A C 1
ATOM 758 O O . SER A 1 89 ? 8.882 -5.693 -3.192 1.00 82.69 89 SER A O 1
ATOM 760 N N . LEU A 1 90 ? 7.343 -4.946 -4.649 1.00 80.62 90 LEU A N 1
ATOM 761 C CA . LEU A 1 90 ? 7.617 -5.942 -5.684 1.00 80.62 90 LEU A CA 1
ATOM 762 C C . LEU A 1 90 ? 8.597 -5.330 -6.685 1.00 80.62 90 LEU A C 1
ATOM 764 O O . LEU A 1 90 ? 8.232 -4.416 -7.432 1.00 80.62 90 LEU A O 1
ATOM 768 N N . VAL A 1 91 ? 9.842 -5.812 -6.634 1.00 77.50 91 VAL A N 1
ATOM 769 C CA . VAL A 1 91 ? 10.984 -5.279 -7.384 1.00 77.50 91 VAL A CA 1
ATOM 770 C C . VAL A 1 91 ? 11.197 -6.053 -8.678 1.00 77.50 91 VAL A C 1
ATOM 772 O O . VAL A 1 91 ? 11.235 -7.282 -8.675 1.00 77.50 91 VAL A O 1
ATOM 775 N N . LEU A 1 92 ? 11.351 -5.318 -9.777 1.00 66.62 92 LEU A N 1
ATOM 776 C CA . LEU A 1 92 ? 11.757 -5.848 -11.076 1.00 66.62 92 LEU A CA 1
ATOM 777 C C . LEU A 1 92 ? 13.285 -5.821 -11.200 1.00 66.62 92 LEU A C 1
ATOM 779 O O . LEU A 1 92 ? 13.868 -4.748 -11.038 1.00 66.62 92 LEU A O 1
ATOM 783 N N . HIS A 1 93 ? 13.885 -6.975 -11.506 1.00 59.38 93 HIS A N 1
ATOM 784 C CA . HIS A 1 93 ? 15.254 -7.110 -12.013 1.00 59.38 93 HIS A CA 1
ATOM 785 C C . HIS A 1 93 ? 15.226 -7.337 -13.525 1.00 59.38 93 HIS A C 1
ATOM 787 O O . HIS A 1 93 ? 14.282 -8.022 -13.989 1.00 59.38 93 HIS A O 1
#

Radius of gyration: 13.62 Å; chains: 1; bounding box: 33×27×35 Å